Protein AF-A0A5Q4EAF3-F1 (afdb_monomer)

Solvent-accessible surface area (backbone atoms only — not comparable to full-atom values): 7245 Å² total; per-residue (Å²): 107,71,69,56,54,57,51,54,53,56,55,57,62,63,70,68,68,76,70,79,84,82,71,69,86,60,46,74,34,79,41,76,51,67,50,76,55,65,56,27,41,18,41,35,35,38,33,17,16,44,75,58,79,42,77,50,73,53,82,71,65,72,62,72,32,54,34,66,73,65,67,36,77,63,39,61,72,69,39,19,75,64,24,17,32,33,31,39,24,51,76,79,5,65,80,26,41,69,88,47,74,71,87,52,72,71,47,57,56,46,50,54,51,52,47,54,52,51,49,40,76,72,69,58,89,121

Mean predicted aligned error: 6.72 Å

Foldseek 3Di:
DVVVVVVVVVVVVVVPPPDDDDFDAFAWGFDWAWDDDFFKTKIKTWTAGLVLVDEAEDDDDDLADFLCVVVDPCCVVPPRPNHTYMRIRFDNYDPMDGDGDDPDVVRSVVSVVSVVVVCCVNHVPD

Nearest PDB structures (foldseek):
  3bdi-assembly1_A  TM=7.049E-01  e=2.534E-02  Thermoplasma acidophilum DSM 1728
  3wj2-assembly1_A  TM=5.785E-01  e=1.280E-01  Ferroplasma acidiphilum
  6ii2-assembly1_A  TM=5.029E-01  e=1.365E-01  Vibrio vulnificus
  6z0o-assembly1_F  TM=2.927E-01  e=6.653E+00  synthetic construct

Radius of gyration: 18.68 Å; Cα contacts (8 Å, |Δi|>4): 195; chains: 1; bounding box: 56×26×50 Å

pLDDT: mean 90.76, std 9.84, range [61.53, 98.69]

Structure (mmCIF, N/CA/C/O backbone):
data_AF-A0A5Q4EAF3-F1
#
_entry.id   AF-A0A5Q4EAF3-F1
#
loop_
_atom_site.group_PDB
_atom_site.id
_atom_site.type_symbol
_atom_site.label_atom_id
_atom_site.label_alt_id
_atom_site.label_comp_id
_atom_site.label_asym_id
_atom_site.label_entity_id
_atom_site.label_seq_id
_atom_site.pdbx_PDB_ins_code
_atom_site.Cartn_x
_atom_site.Cartn_y
_atom_site.Cartn_z
_atom_site.occupancy
_atom_site.B_iso_or_equiv
_atom_site.auth_seq_id
_atom_site.auth_comp_id
_atom_site.auth_asym_id
_atom_site.auth_atom_id
_atom_site.pdbx_PDB_model_num
ATOM 1 N N . MET A 1 1 ? 38.922 11.021 31.496 1.00 61.62 1 MET A N 1
ATOM 2 C CA . MET A 1 1 ? 37.853 10.145 32.037 1.00 61.62 1 MET A CA 1
ATOM 3 C C . MET A 1 1 ? 36.460 10.739 31.841 1.00 61.62 1 MET A C 1
ATOM 5 O O . MET A 1 1 ? 35.655 10.079 31.206 1.00 61.62 1 MET A O 1
ATOM 9 N N . LYS A 1 2 ? 36.190 11.986 32.267 1.00 68.00 2 LYS A N 1
ATOM 10 C CA . LYS A 1 2 ? 34.902 12.681 32.027 1.00 68.00 2 LYS A CA 1
ATOM 11 C C . LYS A 1 2 ? 34.440 12.628 30.557 1.00 68.00 2 LYS A C 1
ATOM 13 O O . LYS A 1 2 ? 33.332 12.197 30.292 1.00 68.00 2 LYS A O 1
ATOM 18 N N . ASN A 1 3 ? 35.337 12.925 29.614 1.00 74.44 3 ASN A N 1
ATOM 19 C CA . ASN A 1 3 ? 35.019 12.936 28.177 1.00 74.44 3 ASN A CA 1
ATOM 20 C C . ASN A 1 3 ? 34.719 11.539 27.598 1.00 74.44 3 ASN A C 1
ATOM 22 O O . ASN A 1 3 ? 33.948 11.432 26.657 1.00 74.44 3 ASN A O 1
ATOM 2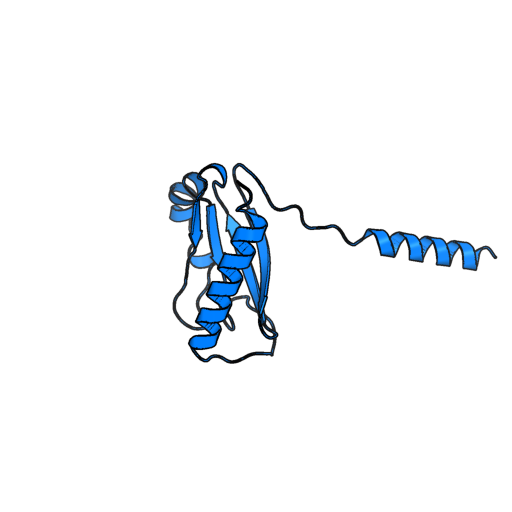6 N N . ILE A 1 4 ? 35.294 10.474 28.173 1.00 83.81 4 ILE A N 1
ATOM 27 C CA . ILE A 1 4 ? 35.016 9.085 27.768 1.00 83.81 4 ILE A CA 1
ATOM 28 C C . ILE A 1 4 ? 33.632 8.666 28.263 1.00 83.81 4 ILE A C 1
ATOM 30 O O . ILE A 1 4 ? 32.875 8.072 27.507 1.00 83.81 4 ILE A O 1
ATOM 34 N N . VAL A 1 5 ? 33.277 9.029 29.500 1.00 83.25 5 VAL A N 1
ATOM 35 C CA . VAL A 1 5 ? 31.946 8.754 30.064 1.00 83.25 5 VAL A CA 1
ATOM 36 C C . VAL A 1 5 ? 30.860 9.481 29.269 1.00 83.25 5 VAL A C 1
ATOM 38 O O . VAL A 1 5 ? 29.849 8.867 28.950 1.00 83.25 5 VAL A O 1
ATOM 41 N N . THR A 1 6 ? 31.093 10.740 28.877 1.00 83.62 6 THR A N 1
ATOM 42 C CA . THR A 1 6 ? 30.166 11.497 28.018 1.00 83.62 6 THR A CA 1
ATOM 43 C C . THR A 1 6 ? 30.018 10.881 26.623 1.00 83.62 6 THR A C 1
ATOM 45 O O . THR A 1 6 ? 28.929 10.879 26.060 1.00 83.62 6 THR A O 1
ATOM 48 N N . PHE A 1 7 ? 31.095 10.340 26.049 1.00 85.56 7 PHE A N 1
ATOM 49 C CA . PHE A 1 7 ? 31.033 9.688 24.738 1.00 85.56 7 PHE A CA 1
ATOM 50 C C . PHE A 1 7 ? 30.281 8.350 24.802 1.00 85.56 7 PHE A C 1
ATOM 52 O O . PHE A 1 7 ? 29.478 8.038 23.924 1.00 85.56 7 PHE A O 1
ATOM 59 N N . LEU A 1 8 ? 30.496 7.584 25.876 1.00 83.94 8 LEU A N 1
ATOM 60 C CA . LEU A 1 8 ? 29.828 6.303 26.103 1.00 83.94 8 LEU A CA 1
ATOM 61 C C . LEU A 1 8 ? 28.320 6.476 26.333 1.00 83.94 8 LEU A C 1
ATOM 63 O O . LEU A 1 8 ? 27.530 5.675 25.838 1.00 83.94 8 LEU A O 1
ATOM 67 N N . SER A 1 9 ? 27.912 7.532 27.044 1.00 82.12 9 SER A N 1
ATOM 68 C CA . SER A 1 9 ? 26.494 7.829 27.257 1.00 82.12 9 SER A CA 1
ATOM 69 C C . SER A 1 9 ? 25.790 8.246 25.964 1.00 82.12 9 SER A C 1
ATOM 71 O O . SER A 1 9 ? 24.696 7.754 25.706 1.00 82.12 9 SER A O 1
ATOM 73 N N . ILE A 1 10 ? 26.422 9.054 25.102 1.00 84.25 10 ILE A N 1
ATOM 74 C CA . ILE A 1 10 ? 25.866 9.414 23.781 1.00 84.25 10 ILE A CA 1
ATOM 75 C C . ILE A 1 10 ? 25.681 8.172 22.897 1.00 84.25 10 ILE A C 1
ATOM 77 O O . ILE A 1 10 ? 24.647 8.031 22.247 1.00 84.25 10 ILE A O 1
ATOM 81 N N . LEU A 1 11 ? 26.642 7.243 22.905 1.00 84.00 11 LEU A N 1
ATOM 82 C CA . LEU A 1 11 ? 26.559 6.018 22.108 1.00 84.00 11 LEU A CA 1
ATOM 83 C C . LEU A 1 11 ? 25.400 5.109 22.549 1.00 84.00 11 LEU A C 1
ATOM 85 O O . LEU A 1 11 ?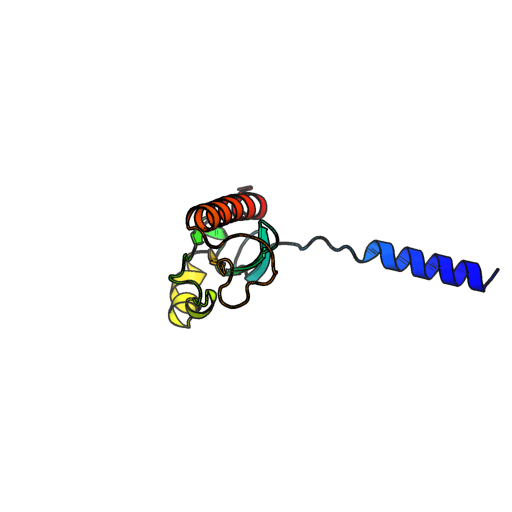 24.724 4.533 21.704 1.00 84.00 11 LEU A O 1
ATOM 89 N N . ILE A 1 12 ? 25.127 5.025 23.854 1.00 82.94 12 ILE A N 1
ATOM 90 C CA . ILE A 1 12 ? 24.000 4.251 24.402 1.00 82.94 12 ILE A CA 1
ATOM 91 C C . ILE A 1 12 ? 22.646 4.839 23.972 1.00 82.94 12 ILE A C 1
ATOM 93 O O . ILE A 1 12 ? 21.744 4.078 23.627 1.00 82.94 12 ILE A O 1
ATOM 97 N N . PHE A 1 13 ? 22.511 6.169 23.914 1.00 77.44 13 PHE A N 1
ATOM 98 C CA . PHE A 1 13 ? 21.279 6.822 23.446 1.00 77.44 13 PHE A CA 1
ATOM 99 C C . PHE A 1 13 ? 21.000 6.609 21.948 1.00 77.44 13 PHE A C 1
ATOM 101 O O . PHE A 1 13 ? 19.841 6.622 21.539 1.00 77.44 13 PHE A O 1
ATOM 108 N N . LEU A 1 14 ? 22.028 6.373 21.126 1.00 78.50 14 LEU A N 1
ATOM 109 C CA . LEU A 1 14 ? 21.850 6.087 19.695 1.00 78.50 14 LEU A CA 1
ATOM 110 C C . LEU A 1 14 ? 21.319 4.669 19.430 1.00 78.50 14 LEU A C 1
ATOM 112 O O . LEU A 1 14 ? 20.716 4.429 18.386 1.00 78.50 14 LEU A O 1
ATOM 116 N N . LEU A 1 15 ? 21.501 3.734 20.369 1.00 74.81 15 LEU A N 1
ATOM 117 C CA . LEU A 1 15 ? 21.074 2.339 20.207 1.00 74.81 15 LEU A CA 1
ATOM 118 C C . LEU A 1 15 ? 19.581 2.116 20.507 1.00 74.81 15 LEU A C 1
ATOM 120 O O . LEU A 1 15 ? 19.035 1.093 20.101 1.00 74.81 15 LEU A O 1
ATOM 124 N N . THR A 1 16 ? 18.898 3.056 21.170 1.00 68.81 16 THR A N 1
ATOM 125 C CA . THR A 1 16 ? 17.465 2.936 21.509 1.00 68.81 16 THR A CA 1
ATOM 126 C C . THR A 1 16 ? 16.530 3.626 20.512 1.00 68.81 16 THR A C 1
ATOM 128 O O . THR A 1 16 ? 15.320 3.623 20.713 1.00 68.81 16 THR A O 1
ATOM 131 N N . ALA A 1 17 ? 17.061 4.225 19.440 1.00 69.06 17 ALA A N 1
ATOM 132 C CA . ALA A 1 17 ? 16.271 4.964 18.450 1.00 69.06 17 ALA A CA 1
ATOM 133 C C . ALA A 1 17 ? 15.559 4.069 17.416 1.00 69.06 17 ALA A C 1
ATOM 135 O O . ALA A 1 17 ? 14.733 4.556 16.648 1.00 69.06 17 ALA A O 1
ATOM 136 N N . CYS A 1 18 ? 15.862 2.768 17.384 1.00 61.59 18 CYS A N 1
ATOM 137 C CA . CYS A 1 18 ? 15.184 1.819 16.506 1.00 61.59 18 CYS A CA 1
ATOM 138 C C . CYS A 1 18 ? 13.825 1.442 17.117 1.00 61.59 18 CYS A C 1
ATOM 140 O O . CYS A 1 18 ? 13.700 0.427 17.803 1.00 61.59 18 CYS A O 1
ATOM 142 N N . GLN A 1 19 ? 12.816 2.295 16.929 1.00 61.53 19 GLN A N 1
ATOM 143 C CA . GLN A 1 19 ? 11.434 1.943 17.246 1.00 61.53 19 GLN A CA 1
ATOM 144 C C . GLN A 1 19 ? 10.870 1.091 16.109 1.00 61.53 19 GLN A C 1
ATOM 146 O O . GLN A 1 19 ? 10.970 1.445 14.936 1.00 61.53 19 GLN A O 1
ATOM 151 N N . LYS A 1 20 ? 10.311 -0.068 16.461 1.00 65.75 20 LYS A N 1
ATOM 152 C CA . LYS A 1 20 ? 9.501 -0.860 15.539 1.00 65.75 20 LYS A CA 1
ATOM 153 C C . LYS A 1 20 ? 8.221 -0.065 15.286 1.00 65.75 20 LYS A C 1
ATOM 155 O O . LYS A 1 20 ? 7.620 0.402 16.246 1.00 65.75 20 LYS A O 1
ATOM 160 N N . GLU A 1 21 ? 7.837 0.119 14.027 1.00 70.12 21 GLU A N 1
ATOM 161 C CA . GLU A 1 21 ? 6.572 0.790 13.734 1.00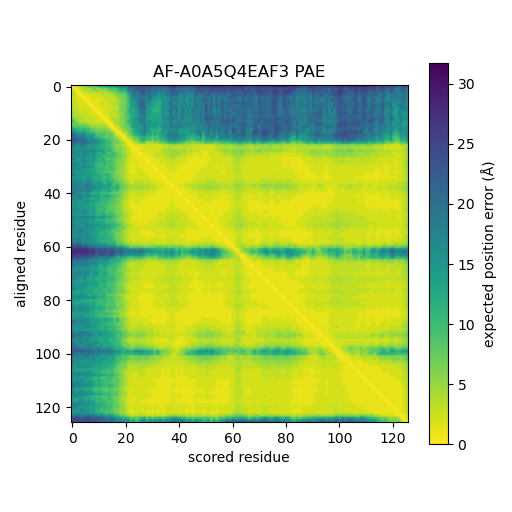 70.12 21 GLU A CA 1
ATOM 162 C C . GLU A 1 21 ? 5.409 -0.097 14.185 1.00 70.12 21 GLU A C 1
ATOM 164 O O . GLU A 1 21 ? 5.285 -1.254 13.765 1.00 70.12 21 GLU A O 1
ATOM 169 N N . ASP A 1 22 ? 4.590 0.439 15.086 1.00 83.69 22 ASP A N 1
ATOM 170 C CA . ASP A 1 22 ? 3.378 -0.213 15.556 1.00 83.69 22 ASP A CA 1
ATOM 171 C C . ASP A 1 22 ? 2.261 0.055 14.544 1.00 83.69 22 ASP A C 1
ATOM 173 O O . ASP A 1 22 ? 1.683 1.138 14.501 1.00 83.69 22 ASP A O 1
ATOM 177 N N . PHE A 1 23 ? 1.976 -0.940 13.703 1.00 91.88 23 PHE A N 1
ATOM 178 C CA . PHE A 1 23 ? 0.843 -0.899 12.777 1.00 91.88 23 PHE A CA 1
ATOM 179 C C . PHE A 1 23 ? -0.486 -1.007 13.522 1.00 91.88 23 PHE A C 1
ATOM 181 O O . PHE A 1 23 ? -0.601 -1.784 14.480 1.00 91.88 23 PHE A O 1
ATOM 188 N N . THR A 1 24 ? -1.503 -0.294 13.036 1.00 93.06 24 THR A N 1
ATOM 189 C CA . THR A 1 24 ? -2.868 -0.400 13.554 1.00 93.06 24 THR A CA 1
ATOM 190 C C . THR A 1 24 ? -3.363 -1.841 13.397 1.00 93.06 24 THR A C 1
ATOM 192 O O . THR A 1 24 ? -3.236 -2.440 12.333 1.00 93.06 24 THR A O 1
ATOM 195 N N . ARG A 1 25 ? -3.915 -2.434 14.463 1.00 91.81 25 ARG A N 1
ATOM 196 C CA . ARG A 1 25 ? -4.373 -3.841 14.452 1.00 91.81 25 ARG A CA 1
ATOM 197 C C . ARG A 1 25 ? -5.889 -4.017 14.454 1.00 91.81 25 ARG A C 1
ATOM 199 O O . ARG A 1 25 ? -6.360 -5.103 14.156 1.00 91.81 25 ARG A O 1
ATOM 206 N N . SER A 1 26 ? -6.639 -2.977 14.806 1.00 92.88 26 SER A N 1
ATOM 207 C CA . SER A 1 26 ? -8.107 -2.986 14.869 1.00 92.88 26 SER A CA 1
ATOM 208 C C . SER A 1 26 ? -8.649 -1.564 14.726 1.00 92.88 26 SER A C 1
ATOM 210 O O . SER A 1 26 ? -7.904 -0.594 14.901 1.00 92.88 26 SER A O 1
ATOM 212 N N . GLY A 1 27 ? -9.933 -1.433 14.409 1.00 95.75 27 GLY A N 1
ATOM 213 C CA . GLY A 1 27 ? -10.607 -0.156 14.216 1.00 95.75 27 GLY A CA 1
ATOM 214 C C . GLY A 1 27 ? -10.214 0.554 12.920 1.00 95.75 27 GLY A C 1
ATOM 215 O O . GLY A 1 27 ? -10.028 -0.063 11.872 1.00 95.75 27 GLY A O 1
ATOM 216 N N . MET A 1 28 ? -10.124 1.884 12.986 1.00 97.50 28 MET A N 1
ATOM 217 C CA . MET A 1 28 ? -9.847 2.739 11.830 1.00 97.50 28 MET A CA 1
ATOM 218 C C . MET A 1 28 ? -8.342 2.968 11.668 1.00 97.50 28 MET A C 1
ATOM 220 O O . MET A 1 28 ? -7.748 3.717 12.439 1.00 97.50 28 MET A O 1
ATOM 224 N N . ALA A 1 29 ? -7.746 2.353 10.649 1.00 97.44 29 ALA A N 1
ATOM 225 C CA . ALA A 1 29 ? -6.343 2.540 10.293 1.00 97.44 29 ALA A CA 1
ATOM 226 C C . ALA A 1 29 ? -6.090 3.865 9.557 1.00 97.44 29 ALA A C 1
ATOM 228 O O . ALA A 1 29 ? -6.967 4.377 8.852 1.00 97.44 29 ALA A O 1
ATOM 229 N N . ASP A 1 30 ? -4.859 4.365 9.683 1.00 97.44 30 ASP A N 1
ATOM 230 C CA . ASP A 1 30 ? -4.242 5.387 8.823 1.00 97.44 30 ASP A CA 1
ATOM 231 C C . ASP A 1 30 ? -2.717 5.151 8.810 1.00 97.44 30 ASP A C 1
ATOM 233 O O . ASP A 1 30 ? -1.915 5.998 9.199 1.00 97.44 30 ASP A O 1
ATOM 237 N N . ASP A 1 31 ? -2.326 3.929 8.439 1.00 97.44 31 ASP A N 1
ATOM 238 C CA . ASP A 1 31 ? -0.937 3.473 8.464 1.00 97.44 31 ASP A CA 1
ATOM 239 C C . ASP A 1 31 ? -0.218 3.850 7.162 1.00 97.44 31 ASP A C 1
ATOM 241 O O . ASP A 1 31 ? -0.772 3.734 6.062 1.00 97.44 31 ASP A O 1
ATOM 245 N N . HIS A 1 32 ? 1.058 4.228 7.272 1.00 96.69 32 HIS A N 1
ATOM 246 C CA . HIS A 1 32 ? 1.902 4.602 6.139 1.00 96.69 32 HIS A CA 1
ATOM 247 C C . HIS A 1 32 ? 3.244 3.881 6.198 1.00 96.69 32 HIS A C 1
ATOM 249 O O . HIS A 1 32 ? 3.971 3.997 7.174 1.00 96.69 32 HIS A O 1
ATOM 255 N N . PHE A 1 33 ? 3.603 3.171 5.132 1.00 96.62 33 PHE A N 1
ATOM 256 C CA . PHE A 1 33 ? 4.871 2.446 5.052 1.00 96.62 33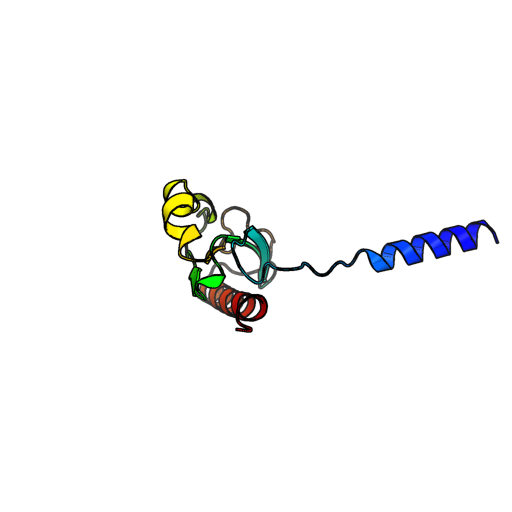 PHE A CA 1
ATOM 257 C C . PHE A 1 33 ? 5.323 2.279 3.601 1.00 96.62 33 PHE A C 1
ATOM 259 O O . PHE A 1 33 ? 4.670 2.742 2.666 1.00 96.62 33 PHE A O 1
ATOM 266 N N . PHE A 1 34 ? 6.463 1.622 3.395 1.00 96.69 34 PHE A N 1
ATOM 267 C CA . PHE A 1 34 ? 7.014 1.372 2.067 1.00 96.69 34 PHE A CA 1
ATOM 268 C C . PHE A 1 34 ? 7.118 -0.122 1.784 1.00 96.69 34 PHE A C 1
ATOM 270 O O . PHE A 1 34 ? 7.636 -0.893 2.591 1.00 96.69 34 PHE A O 1
ATOM 277 N N . LEU A 1 35 ? 6.704 -0.518 0.584 1.00 97.31 35 LEU A N 1
ATOM 278 C CA . LEU A 1 35 ? 7.111 -1.777 -0.014 1.00 97.31 35 LEU A CA 1
ATOM 279 C C . LEU A 1 35 ? 8.477 -1.589 -0.677 1.00 97.31 35 LEU A C 1
ATOM 281 O O . LEU A 1 35 ? 8.606 -0.816 -1.627 1.00 97.31 35 LEU A O 1
ATOM 285 N N . GLN A 1 36 ? 9.479 -2.337 -0.224 1.00 95.88 36 GLN A N 1
ATOM 286 C CA . GLN A 1 36 ? 10.773 -2.397 -0.900 1.00 95.88 36 GLN A CA 1
ATOM 287 C C . GLN A 1 36 ? 10.804 -3.553 -1.903 1.00 95.88 36 GLN A C 1
ATOM 289 O O . GLN A 1 36 ? 10.468 -4.693 -1.573 1.00 95.88 36 GLN A O 1
ATOM 294 N N . SER A 1 37 ? 11.221 -3.279 -3.138 1.00 95.31 37 SER A N 1
ATOM 295 C CA . SER A 1 37 ? 11.364 -4.302 -4.174 1.00 95.31 37 SER A CA 1
ATOM 296 C C . SER A 1 37 ? 12.387 -3.895 -5.229 1.00 95.31 37 SER A C 1
ATOM 298 O O . SER A 1 37 ? 12.191 -2.923 -5.952 1.00 95.31 37 SER A O 1
ATOM 300 N N . ASP A 1 38 ? 13.469 -4.664 -5.347 1.00 93.25 38 ASP A N 1
ATOM 301 C CA . ASP A 1 38 ? 14.464 -4.553 -6.422 1.00 93.25 38 ASP A CA 1
ATOM 302 C C . ASP A 1 38 ? 15.017 -3.120 -6.589 1.00 93.25 38 ASP A C 1
ATOM 304 O O . ASP A 1 38 ? 15.095 -2.579 -7.690 1.00 93.25 38 ASP A O 1
ATOM 308 N N . GLY A 1 39 ? 15.364 -2.478 -5.467 1.00 93.44 39 GLY A N 1
ATOM 309 C CA . GLY A 1 39 ? 15.889 -1.107 -5.442 1.00 93.44 39 GLY A CA 1
ATOM 310 C C . GLY A 1 39 ? 14.838 -0.008 -5.642 1.00 93.44 39 GLY A C 1
ATOM 311 O O . GLY A 1 39 ? 15.212 1.145 -5.851 1.00 93.44 39 GLY A O 1
ATOM 312 N N . GLN A 1 40 ? 13.548 -0.354 -5.583 1.00 95.50 40 GLN A N 1
ATOM 313 C CA . GLN A 1 40 ? 12.423 0.579 -5.521 1.00 95.50 40 GLN A CA 1
ATOM 314 C C . GLN A 1 40 ? 11.805 0.587 -4.118 1.00 95.50 40 GLN A C 1
ATOM 316 O O . GLN A 1 40 ? 11.620 -0.469 -3.513 1.00 95.50 40 GLN A O 1
ATOM 321 N N . ASN A 1 41 ? 11.438 1.776 -3.643 1.00 96.56 41 ASN A N 1
ATOM 322 C CA . ASN A 1 41 ? 10.682 2.025 -2.420 1.00 96.56 41 ASN A CA 1
ATOM 323 C C . ASN A 1 41 ? 9.325 2.608 -2.813 1.00 96.56 41 ASN A C 1
ATOM 325 O O . ASN A 1 41 ? 9.232 3.749 -3.264 1.00 96.56 41 ASN A O 1
ATOM 329 N N . MET A 1 42 ? 8.276 1.814 -2.660 1.00 96.50 42 MET A N 1
ATOM 330 C CA . MET A 1 42 ? 6.925 2.136 -3.106 1.00 96.50 42 MET A CA 1
ATOM 331 C C . MET A 1 42 ? 6.031 2.448 -1.903 1.00 96.50 42 MET A C 1
ATOM 333 O O . MET A 1 42 ? 5.783 1.543 -1.103 1.00 96.50 42 MET A O 1
ATOM 337 N N . PRO A 1 43 ? 5.550 3.692 -1.740 1.00 97.00 43 PRO A N 1
ATOM 338 C CA . PRO A 1 43 ? 4.683 4.038 -0.626 1.00 97.00 43 PRO A CA 1
ATOM 339 C C . PRO A 1 43 ? 3.355 3.273 -0.660 1.00 97.00 43 PRO A C 1
ATOM 341 O O . PRO A 1 43 ? 2.734 3.092 -1.714 1.00 97.00 43 PRO A O 1
ATOM 344 N N . VAL A 1 44 ? 2.907 2.875 0.524 1.00 98.19 44 VAL A N 1
ATOM 345 C CA . VAL A 1 44 ? 1.635 2.216 0.802 1.00 98.19 44 VAL A CA 1
ATOM 346 C C . VAL A 1 44 ? 0.949 2.989 1.921 1.00 98.19 44 VAL A C 1
ATOM 348 O O . VAL A 1 44 ? 1.564 3.315 2.933 1.00 98.19 44 VAL A O 1
ATOM 351 N N . THR A 1 45 ? -0.326 3.302 1.728 1.00 98.31 45 THR A N 1
ATOM 352 C CA . THR A 1 45 ? -1.211 3.804 2.784 1.00 98.31 45 THR A CA 1
ATOM 353 C C . THR A 1 45 ? -2.329 2.802 2.994 1.00 98.31 45 THR A C 1
ATOM 355 O O . THR A 1 45 ? -2.974 2.422 2.017 1.00 98.31 45 THR A O 1
ATOM 358 N N . VAL A 1 46 ? -2.575 2.402 4.236 1.00 98.38 46 VAL A N 1
ATOM 359 C CA . VAL A 1 46 ? -3.735 1.588 4.611 1.00 98.38 46 VAL A CA 1
ATOM 360 C C . VAL A 1 46 ? -4.634 2.443 5.483 1.00 98.38 46 VAL A C 1
ATOM 362 O O . VAL A 1 46 ? -4.231 2.843 6.570 1.00 98.38 46 VAL A O 1
ATOM 365 N N . ALA A 1 47 ? -5.836 2.749 4.997 1.00 98.50 47 ALA A N 1
ATOM 366 C CA . ALA A 1 47 ? -6.777 3.579 5.733 1.00 98.50 47 ALA A CA 1
ATOM 367 C C . ALA A 1 47 ? -8.197 3.025 5.697 1.00 98.50 47 ALA A C 1
ATOM 369 O O . ALA A 1 47 ? -8.668 2.587 4.648 1.00 98.50 47 ALA A O 1
ATOM 370 N N . GLY A 1 48 ? -8.889 3.084 6.830 1.00 98.25 48 GLY A N 1
ATOM 371 C CA . GLY A 1 48 ? -10.256 2.584 6.964 1.00 98.25 48 GLY A CA 1
ATOM 372 C C . GLY A 1 48 ? -10.394 1.432 7.954 1.00 98.25 48 GLY A C 1
ATOM 373 O O . GLY A 1 48 ? -9.516 1.192 8.777 1.00 98.25 48 GLY A O 1
ATOM 374 N N . ASN A 1 49 ? -11.528 0.747 7.883 1.00 98.25 49 ASN A N 1
ATOM 375 C CA . ASN A 1 49 ? -11.993 -0.189 8.896 1.00 98.25 49 ASN A CA 1
ATOM 376 C C . ASN A 1 49 ? -11.318 -1.571 8.801 1.00 98.25 49 ASN A C 1
ATOM 378 O O . ASN A 1 49 ? -11.696 -2.409 7.973 1.00 98.25 49 ASN A O 1
ATOM 382 N N . LEU A 1 50 ? -10.350 -1.829 9.682 1.00 97.12 50 LEU A N 1
ATOM 383 C CA . LEU A 1 50 ? -9.692 -3.132 9.826 1.00 97.12 50 LEU A CA 1
ATOM 384 C C . LEU A 1 50 ? -10.599 -4.192 10.462 1.00 97.12 50 LEU A C 1
ATOM 386 O O . LEU A 1 50 ? -10.453 -5.369 10.138 1.00 97.12 50 LEU A O 1
ATOM 390 N N . ASP A 1 51 ? -11.587 -3.799 11.270 1.00 96.75 51 ASP A N 1
ATOM 391 C CA . ASP A 1 51 ? -12.531 -4.740 11.89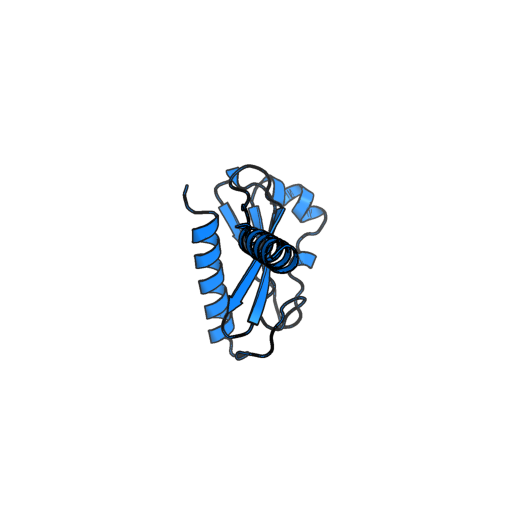9 1.00 96.75 51 ASP A CA 1
ATOM 392 C C . ASP A 1 51 ? -13.435 -5.435 10.864 1.00 96.75 51 ASP A C 1
ATOM 394 O O . ASP A 1 51 ? -14.090 -6.433 11.160 1.00 96.75 51 ASP A O 1
ATOM 398 N N . SER A 1 52 ? -13.451 -4.944 9.619 1.00 96.44 52 SER A N 1
ATOM 399 C CA . SER A 1 52 ? -14.105 -5.610 8.487 1.00 96.44 52 SER A CA 1
ATOM 400 C C . SER A 1 52 ? -13.474 -6.961 8.109 1.00 96.44 52 SER A C 1
ATOM 402 O O . SER A 1 52 ? -14.094 -7.729 7.362 1.00 96.44 52 SER A O 1
ATOM 404 N N . GLY A 1 53 ? -12.237 -7.230 8.556 1.00 95.38 53 GLY A N 1
ATOM 405 C CA . GLY A 1 53 ? -11.447 -8.409 8.179 1.00 95.38 53 GLY A CA 1
ATOM 406 C C . GLY A 1 53 ? -11.081 -8.452 6.690 1.00 95.38 53 GLY A C 1
ATOM 407 O O . GLY A 1 53 ? -10.772 -9.510 6.141 1.00 95.38 53 GLY A O 1
ATOM 408 N N . LYS A 1 54 ? -11.198 -7.322 5.977 1.00 95.44 54 LYS A N 1
ATOM 409 C CA . LYS A 1 54 ? -11.025 -7.243 4.522 1.00 95.44 54 LYS A CA 1
ATOM 410 C C . LYS A 1 54 ? -10.184 -6.034 4.143 1.00 95.44 54 LYS A C 1
ATOM 412 O O . LYS A 1 54 ? -10.453 -4.913 4.567 1.00 95.44 54 LYS A O 1
ATOM 417 N N . LEU A 1 55 ? -9.222 -6.265 3.254 1.00 97.75 55 LEU A N 1
ATOM 418 C CA . LEU A 1 55 ? -8.444 -5.211 2.613 1.00 97.75 55 LEU A CA 1
ATOM 419 C C . LEU A 1 55 ? -8.910 -5.001 1.169 1.00 97.75 55 LEU A C 1
ATOM 421 O O . LEU A 1 55 ? -8.913 -5.939 0.367 1.00 97.75 55 LEU A O 1
ATOM 425 N N . LEU A 1 56 ? -9.252 -3.761 0.818 1.00 98.12 56 LEU A N 1
ATOM 426 C CA . LEU A 1 56 ? -9.544 -3.351 -0.556 1.00 98.12 56 LEU A CA 1
ATOM 427 C C . LEU A 1 56 ? -8.302 -2.708 -1.182 1.00 98.12 56 LEU A C 1
ATOM 429 O O . LEU A 1 56 ? -7.992 -1.552 -0.911 1.00 98.12 56 LEU A O 1
ATOM 433 N N . LEU A 1 57 ? -7.593 -3.440 -2.040 1.00 98.00 57 LEU A N 1
ATOM 434 C CA . LEU A 1 57 ? -6.392 -2.938 -2.711 1.00 98.00 57 LEU A CA 1
ATOM 435 C C . LEU A 1 57 ? -6.719 -2.201 -4.013 1.00 98.00 57 LEU A C 1
ATOM 437 O O . LEU A 1 57 ? -7.265 -2.784 -4.951 1.00 98.00 57 LEU A O 1
ATOM 441 N N . ILE A 1 58 ? -6.297 -0.941 -4.103 1.00 95.81 58 ILE A N 1
ATOM 442 C CA . ILE A 1 58 ? -6.368 -0.156 -5.335 1.00 95.81 58 ILE A CA 1
ATOM 443 C C . ILE A 1 58 ? -5.132 -0.429 -6.198 1.00 95.81 58 ILE A C 1
ATOM 445 O O . ILE A 1 58 ? -4.010 -0.081 -5.835 1.00 95.81 58 ILE A O 1
ATOM 449 N N . VAL A 1 59 ? -5.354 -0.998 -7.385 1.00 94.12 59 VAL A N 1
ATOM 450 C CA . VAL A 1 59 ? -4.336 -1.126 -8.439 1.00 94.12 59 VAL A CA 1
ATOM 451 C C . VAL A 1 59 ? -4.601 -0.051 -9.490 1.00 94.12 59 VAL A C 1
ATOM 453 O O . VAL A 1 59 ? -5.533 -0.161 -10.285 1.00 94.12 59 VAL A O 1
ATOM 456 N N . HIS A 1 60 ? -3.812 1.022 -9.472 1.00 90.94 60 HIS A N 1
ATOM 457 C CA . HIS A 1 60 ? -3.993 2.131 -10.410 1.00 90.94 60 HIS A CA 1
ATOM 458 C C . HIS A 1 60 ? -3.450 1.804 -11.814 1.00 90.94 60 HIS A C 1
ATOM 460 O O . HIS A 1 60 ? -2.591 0.941 -11.992 1.00 90.94 60 HIS A O 1
ATOM 466 N N . GLY A 1 61 ? -3.927 2.519 -12.836 1.00 80.31 61 GLY A N 1
ATOM 467 C CA . GLY A 1 61 ? -3.389 2.419 -14.198 1.00 80.31 61 GLY A CA 1
ATOM 468 C C . GLY A 1 61 ? -2.097 3.224 -14.387 1.00 80.31 61 GLY A C 1
ATOM 469 O O . GLY A 1 61 ? -1.843 4.144 -13.612 1.00 80.31 61 GLY A O 1
ATOM 470 N N . GLY A 1 62 ? -1.331 2.892 -15.437 1.00 69.94 62 GLY A N 1
ATOM 471 C CA . GLY A 1 62 ? -0.206 3.654 -16.010 1.00 69.94 62 GLY A CA 1
ATOM 472 C C . GLY A 1 62 ? 0.983 3.994 -15.082 1.00 69.94 62 GLY A C 1
ATOM 473 O O . GLY A 1 62 ? 0.829 4.136 -13.871 1.00 69.94 62 GLY A O 1
ATOM 474 N N . PRO A 1 63 ? 2.190 4.220 -15.636 1.00 64.50 63 PRO A N 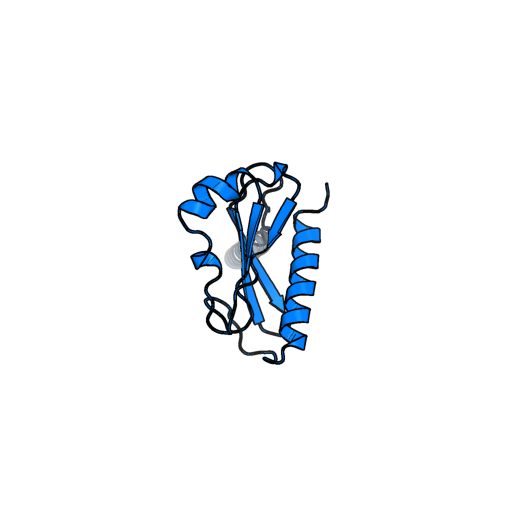1
ATOM 475 C CA . PRO A 1 63 ? 3.388 4.520 -14.843 1.00 64.50 63 PRO A CA 1
ATOM 476 C C . PRO A 1 63 ? 3.357 5.894 -14.144 1.00 64.50 63 PRO A C 1
ATOM 478 O O . PRO A 1 63 ? 4.269 6.203 -13.398 1.00 64.50 63 PRO A O 1
ATOM 481 N N . GLY A 1 64 ? 2.323 6.719 -14.350 1.00 71.00 64 GLY A N 1
ATOM 482 C CA . GLY A 1 64 ? 2.163 8.031 -13.704 1.00 71.00 64 GLY A CA 1
ATOM 483 C C . GLY A 1 64 ? 1.005 8.125 -12.705 1.00 71.00 64 GLY A C 1
ATOM 484 O O . GLY A 1 64 ? 0.656 9.227 -12.290 1.00 71.00 64 GLY A O 1
ATOM 485 N N . GLY A 1 65 ? 0.353 7.010 -12.361 1.00 83.06 65 GLY A N 1
ATOM 486 C CA . GLY A 1 65 ? -0.821 7.047 -11.490 1.00 83.06 65 GLY A CA 1
ATOM 487 C C . GLY A 1 65 ? -0.508 7.496 -10.058 1.00 83.06 65 GLY A C 1
ATOM 488 O O . GLY A 1 65 ? 0.572 7.253 -9.522 1.00 83.06 65 GLY A O 1
ATOM 489 N N . ASN A 1 66 ? -1.483 8.156 -9.433 1.00 89.69 66 ASN A N 1
ATOM 490 C CA . ASN A 1 66 ? -1.409 8.606 -8.049 1.00 89.69 66 ASN A CA 1
ATOM 491 C C . ASN A 1 66 ? -2.379 7.782 -7.195 1.00 89.69 66 ASN A C 1
ATOM 493 O O . ASN A 1 66 ? -3.591 7.967 -7.288 1.00 89.69 66 ASN A O 1
ATOM 497 N N . ALA A 1 67 ? -1.851 6.895 -6.349 1.00 92.81 67 ALA A N 1
ATOM 498 C CA . ALA A 1 67 ? -2.667 6.019 -5.512 1.00 92.81 67 ALA A CA 1
ATOM 499 C C . ALA A 1 67 ? -3.604 6.800 -4.574 1.00 92.81 67 ALA A C 1
ATOM 501 O O . ALA A 1 67 ? -4.777 6.459 -4.439 1.00 92.81 67 ALA A O 1
ATOM 502 N N . LEU A 1 68 ? -3.127 7.905 -3.995 1.00 95.19 68 LEU A N 1
ATOM 503 C CA . LEU A 1 68 ? -3.930 8.736 -3.095 1.00 95.19 68 LEU A CA 1
ATOM 504 C C . LEU A 1 68 ? -4.983 9.583 -3.817 1.00 95.19 68 LEU A C 1
ATOM 506 O O . LEU A 1 68 ? -5.907 10.064 -3.168 1.00 95.19 68 LEU A O 1
ATOM 510 N N . ALA A 1 69 ? -4.927 9.718 -5.148 1.00 94.19 69 ALA A N 1
ATOM 511 C CA . ALA A 1 69 ? -6.010 10.365 -5.896 1.00 94.19 69 ALA A CA 1
ATOM 512 C C . ALA A 1 69 ? -7.337 9.588 -5.781 1.00 94.19 69 ALA A C 1
ATOM 514 O O . ALA A 1 69 ? -8.414 10.175 -5.906 1.00 94.19 69 ALA A O 1
ATOM 515 N N . TYR A 1 70 ? -7.269 8.284 -5.489 1.00 95.00 70 TYR A N 1
ATOM 516 C CA . TYR A 1 70 ? -8.442 7.457 -5.215 1.00 95.00 70 TYR A CA 1
ATOM 517 C C . TYR A 1 70 ? -8.997 7.669 -3.797 1.00 95.00 70 TYR A C 1
ATOM 519 O O . TYR A 1 70 ? -10.177 7.411 -3.581 1.00 95.00 70 TYR A O 1
ATOM 527 N N . ARG A 1 71 ? -8.220 8.225 -2.853 1.00 96.75 71 ARG A N 1
ATOM 528 C CA . ARG A 1 71 ? -8.658 8.568 -1.483 1.00 96.75 71 ARG A CA 1
ATOM 529 C C . ARG A 1 71 ? -9.441 9.891 -1.447 1.00 96.75 71 ARG A C 1
ATOM 531 O O . ARG A 1 71 ? -9.144 10.816 -0.692 1.00 96.75 71 ARG A O 1
ATOM 538 N N . ASN A 1 72 ? -10.432 10.023 -2.322 1.00 97.06 72 ASN A N 1
ATOM 539 C CA . ASN A 1 72 ? -11.254 11.228 -2.421 1.00 97.06 72 ASN A CA 1
ATOM 540 C C . ASN A 1 72 ? -12.357 11.264 -1.341 1.00 97.06 72 ASN A C 1
ATOM 542 O O . ASN A 1 72 ? -12.554 10.310 -0.589 1.00 97.06 72 ASN A O 1
ATOM 546 N N . LYS A 1 73 ? -13.118 12.366 -1.278 1.00 98.19 73 LYS A N 1
ATOM 547 C CA . LYS A 1 73 ? -14.193 12.553 -0.284 1.00 98.19 73 LYS A CA 1
ATOM 548 C C . LYS A 1 73 ? -15.227 11.420 -0.295 1.00 98.19 73 LYS A C 1
ATOM 550 O O . LYS A 1 73 ? -15.722 11.060 0.766 1.00 98.19 73 LYS A O 1
ATOM 555 N N . TYR A 1 74 ? -15.549 10.869 -1.466 1.00 98.00 74 TYR A N 1
ATOM 556 C CA . TYR A 1 74 ? -16.505 9.770 -1.573 1.00 98.00 74 TYR A CA 1
ATOM 557 C C . TYR A 1 74 ? -15.947 8.495 -0.939 1.00 98.00 74 TYR A C 1
ATOM 559 O O . TYR A 1 74 ? -16.621 7.899 -0.105 1.00 98.00 74 TYR A O 1
ATOM 567 N N . VAL A 1 75 ? -14.711 8.116 -1.273 1.00 98.19 75 VAL A N 1
ATOM 568 C CA . VAL A 1 75 ? -14.070 6.910 -0.722 1.00 98.19 75 VAL A CA 1
ATOM 569 C C . VAL A 1 75 ? -13.897 7.026 0.792 1.00 98.19 75 VAL A C 1
ATOM 571 O O . VAL A 1 75 ? -14.287 6.115 1.517 1.00 98.19 75 VAL A O 1
ATOM 574 N N . LYS A 1 76 ? -13.451 8.185 1.290 1.00 98.38 76 LYS A N 1
ATOM 575 C CA . LYS A 1 76 ? -13.339 8.438 2.736 1.00 98.38 76 LYS A CA 1
ATOM 576 C C . LYS A 1 76 ? -14.678 8.354 3.476 1.00 98.38 76 LYS A C 1
ATOM 578 O O . LYS A 1 76 ? -14.707 7.940 4.625 1.00 98.38 76 LYS A O 1
ATOM 583 N N . ALA A 1 77 ? -15.775 8.778 2.846 1.00 98.38 77 ALA A N 1
ATOM 584 C CA . ALA A 1 77 ? -17.086 8.824 3.493 1.00 98.38 77 ALA A CA 1
ATOM 585 C C . ALA A 1 77 ? -17.898 7.527 3.357 1.00 98.38 77 ALA A C 1
ATOM 587 O O . ALA A 1 77 ? -18.777 7.300 4.178 1.00 98.38 77 ALA A O 1
ATOM 588 N N . ASN A 1 78 ? -17.644 6.710 2.329 1.00 98.38 78 ASN A N 1
ATOM 589 C CA . ASN A 1 78 ? -18.513 5.576 1.983 1.00 98.38 78 ASN A CA 1
ATOM 590 C C . ASN A 1 78 ? -17.783 4.231 1.877 1.00 98.38 78 ASN A C 1
ATOM 592 O O . ASN A 1 78 ? -18.445 3.202 1.853 1.00 98.38 78 ASN A O 1
ATOM 596 N N . VAL A 1 79 ? -16.452 4.219 1.752 1.00 98.56 79 VAL A N 1
ATOM 597 C CA . VAL A 1 79 ? -15.678 2.983 1.543 1.00 98.56 79 VAL A CA 1
ATOM 598 C C . VAL A 1 79 ? -14.757 2.705 2.725 1.00 98.56 79 VAL A C 1
ATOM 600 O O . VAL A 1 79 ? -14.809 1.610 3.266 1.00 98.56 79 VAL A O 1
ATOM 603 N N . GLU A 1 80 ? -13.964 3.688 3.168 1.00 98.56 80 GLU A N 1
ATOM 604 C CA . GLU A 1 80 ? -13.091 3.535 4.347 1.00 98.56 80 GLU A CA 1
ATOM 605 C C . GLU A 1 80 ? -13.845 3.138 5.635 1.00 98.56 80 GLU A C 1
ATOM 607 O O . GLU A 1 80 ? -13.284 2.374 6.415 1.00 98.56 80 GLU A O 1
ATOM 612 N N . PRO A 1 81 ? -15.099 3.573 5.890 1.00 98.62 81 PRO A N 1
ATOM 613 C CA . PRO A 1 81 ? -15.862 3.083 7.044 1.00 98.62 81 PRO A CA 1
ATOM 614 C C . PRO A 1 81 ? -16.241 1.594 6.964 1.00 98.62 81 PRO A C 1
ATOM 616 O O . PRO A 1 81 ? -16.431 0.951 7.994 1.00 98.62 81 PRO A O 1
ATOM 619 N N . GLU A 1 82 ? -16.336 1.039 5.753 1.00 98.44 82 GLU A N 1
ATOM 620 C CA . GLU A 1 82 ? -16.772 -0.342 5.506 1.00 98.44 82 GLU A CA 1
ATOM 621 C C . GLU A 1 82 ? -15.588 -1.310 5.358 1.00 98.44 82 GLU A C 1
ATOM 623 O O . GLU A 1 82 ? -15.702 -2.488 5.692 1.00 98.44 82 GLU A O 1
ATOM 628 N N . PHE A 1 83 ? -14.449 -0.821 4.856 1.00 98.12 83 PHE A N 1
ATOM 629 C CA . PHE A 1 83 ? -13.255 -1.614 4.569 1.00 98.12 83 PHE A CA 1
ATOM 630 C C . PHE A 1 83 ? -11.982 -0.820 4.850 1.00 98.12 83 PHE A C 1
ATOM 632 O O . PHE A 1 83 ? -11.926 0.388 4.616 1.00 98.12 83 PHE A O 1
ATOM 639 N N . ALA A 1 84 ? -10.908 -1.508 5.227 1.00 98.19 84 ALA A N 1
ATOM 640 C CA . ALA A 1 84 ? -9.574 -0.932 5.153 1.00 98.19 84 ALA A CA 1
ATOM 641 C C . ALA A 1 84 ? -9.105 -0.929 3.688 1.00 98.19 84 ALA A C 1
ATOM 643 O O . ALA A 1 84 ? -9.020 -1.965 3.026 1.00 98.19 84 ALA A O 1
ATOM 644 N N . VAL A 1 85 ? -8.827 0.256 3.154 1.00 98.69 85 VAL A N 1
ATOM 645 C CA . VAL A 1 85 ? -8.433 0.477 1.761 1.00 98.69 85 VAL A CA 1
ATOM 646 C C . VAL A 1 85 ? -6.922 0.649 1.680 1.00 98.69 85 VAL A C 1
ATOM 648 O O . VAL A 1 85 ? -6.332 1.433 2.421 1.00 98.69 85 VAL A O 1
ATOM 651 N N . VAL A 1 86 ? -6.294 -0.066 0.750 1.00 98.69 86 VAL A N 1
ATOM 652 C CA . VAL A 1 86 ? -4.855 -0.003 0.493 1.00 98.69 86 VAL A CA 1
ATOM 653 C C . VAL A 1 86 ? -4.591 0.836 -0.753 1.00 98.69 86 VAL A C 1
ATOM 655 O O . VAL A 1 86 ? -4.936 0.451 -1.874 1.00 98.69 86 VAL A O 1
ATOM 658 N N . TYR A 1 87 ? -3.928 1.971 -0.556 1.00 98.06 87 TYR A N 1
ATOM 659 C CA . TYR A 1 87 ? -3.469 2.876 -1.602 1.00 98.06 87 TYR A CA 1
ATOM 660 C C . TYR A 1 87 ? -1.970 2.675 -1.812 1.00 98.06 87 TYR A C 1
ATOM 662 O O . TYR A 1 87 ? -1.146 3.157 -1.034 1.00 98.06 87 TYR A O 1
ATOM 670 N N . TRP A 1 88 ? -1.612 1.952 -2.869 1.00 97.31 88 TRP A N 1
ATOM 671 C CA . TRP A 1 88 ? -0.228 1.620 -3.195 1.00 97.31 88 TRP A CA 1
ATOM 672 C C . TRP A 1 88 ? 0.236 2.340 -4.459 1.00 97.31 88 TRP A C 1
ATOM 674 O O . TRP A 1 88 ? -0.397 2.231 -5.511 1.00 97.31 88 TRP A O 1
ATOM 684 N N . TYR A 1 89 ? 1.354 3.060 -4.363 1.00 95.56 89 TYR A N 1
ATOM 685 C CA . TYR A 1 89 ? 2.048 3.592 -5.533 1.00 95.56 89 TYR A CA 1
ATOM 686 C C . TYR A 1 89 ? 2.866 2.487 -6.196 1.00 95.56 89 TYR A C 1
ATOM 688 O O . TYR A 1 89 ? 3.797 1.955 -5.599 1.00 95.56 89 TYR A O 1
ATOM 696 N N . GLN A 1 90 ? 2.561 2.164 -7.450 1.00 94.44 90 GLN A N 1
ATOM 697 C CA . GLN A 1 90 ? 3.380 1.226 -8.218 1.00 94.44 90 GLN A CA 1
ATOM 698 C C . GLN A 1 90 ? 4.779 1.799 -8.490 1.00 94.44 90 GLN A C 1
ATOM 700 O O . GLN A 1 90 ? 5.003 3.013 -8.413 1.00 94.44 90 GLN A O 1
ATOM 705 N N . ARG A 1 91 ? 5.738 0.929 -8.834 1.00 93.69 91 ARG A N 1
ATOM 706 C CA . ARG A 1 91 ? 7.100 1.359 -9.188 1.00 93.69 91 ARG A CA 1
ATOM 707 C C . ARG A 1 91 ? 7.081 2.429 -10.282 1.00 93.69 91 ARG A C 1
ATOM 709 O O . ARG A 1 91 ? 6.250 2.380 -11.194 1.00 93.69 91 ARG A O 1
ATOM 716 N N . TYR A 1 92 ? 8.007 3.378 -10.174 1.00 92.12 92 TYR A N 1
ATOM 717 C CA . TYR A 1 92 ? 8.131 4.544 -11.059 1.00 92.12 92 TYR A CA 1
ATOM 718 C C . TYR A 1 92 ? 6.910 5.482 -11.120 1.00 92.12 92 TYR A C 1
ATOM 720 O O . TYR A 1 92 ? 6.907 6.388 -11.949 1.00 92.12 92 TYR A O 1
ATOM 728 N N . ALA A 1 93 ? 5.903 5.308 -10.253 1.00 91.94 93 ALA A N 1
ATOM 729 C CA . ALA A 1 93 ? 4.690 6.122 -10.244 1.00 91.94 93 ALA A CA 1
ATOM 730 C C . ALA A 1 93 ? 4.558 6.983 -8.984 1.00 91.94 93 ALA A C 1
ATOM 732 O O . ALA A 1 93 ? 4.887 6.555 -7.877 1.00 91.94 93 ALA A O 1
ATOM 733 N 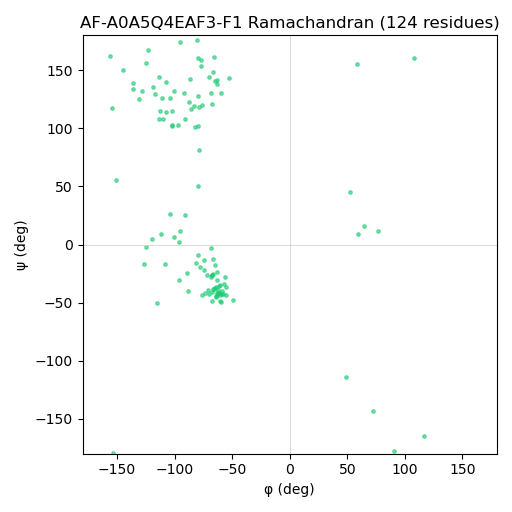N . GLY A 1 94 ? 4.009 8.188 -9.157 1.00 90.88 94 GLY A N 1
ATOM 734 C CA . GLY A 1 94 ? 3.727 9.132 -8.078 1.00 90.88 94 GLY A CA 1
ATOM 735 C C . GLY A 1 94 ? 4.921 9.342 -7.147 1.00 90.88 94 GLY A C 1
ATOM 736 O O . GLY A 1 94 ? 5.940 9.876 -7.569 1.00 90.88 94 GLY A O 1
ATOM 737 N N . ASN A 1 95 ? 4.779 8.920 -5.888 1.00 92.12 95 ASN A N 1
ATOM 738 C CA . ASN A 1 95 ? 5.791 9.110 -4.845 1.00 92.12 95 ASN A CA 1
ATOM 739 C C . ASN A 1 95 ? 6.726 7.904 -4.653 1.00 92.12 95 ASN A C 1
ATOM 741 O O . ASN A 1 95 ? 7.454 7.854 -3.661 1.00 92.12 95 ASN A O 1
ATOM 745 N N . SER A 1 96 ? 6.708 6.926 -5.561 1.00 94.38 96 SER A N 1
ATOM 746 C CA . SER A 1 96 ? 7.689 5.838 -5.557 1.00 94.38 96 SER A CA 1
ATOM 747 C C . SER A 1 96 ? 9.101 6.379 -5.781 1.00 94.38 96 SER A C 1
ATOM 749 O O . SER A 1 96 ? 9.323 7.252 -6.617 1.00 94.38 96 SER A O 1
ATOM 751 N N . GLN A 1 97 ? 10.060 5.853 -5.024 1.00 94.50 97 GLN A N 1
ATOM 752 C CA . GLN A 1 97 ? 11.456 6.291 -5.030 1.00 94.50 97 GLN A CA 1
ATOM 753 C C . GLN A 1 97 ? 12.400 5.134 -5.349 1.00 94.50 97 GLN A C 1
ATOM 755 O O . GLN A 1 97 ? 12.035 3.964 -5.258 1.00 94.50 97 GLN A O 1
ATOM 760 N N . GLY A 1 98 ? 13.654 5.470 -5.640 1.00 91.62 98 GLY A N 1
ATOM 761 C CA . GLY A 1 98 ? 14.710 4.511 -5.943 1.00 91.62 98 GLY A CA 1
ATOM 762 C C . GLY A 1 98 ? 15.092 4.517 -7.419 1.00 91.62 98 GLY A C 1
ATOM 763 O O . GLY A 1 98 ? 14.358 4.993 -8.283 1.00 91.62 98 GLY A O 1
ATOM 764 N N . ASN A 1 99 ? 16.282 4.003 -7.702 1.00 86.38 99 ASN A N 1
AT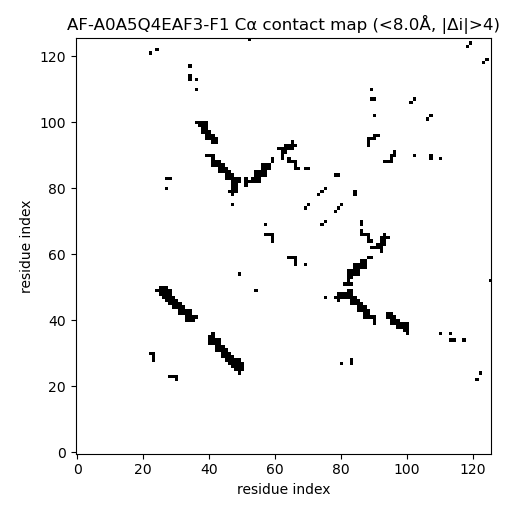OM 765 C CA . ASN A 1 99 ? 16.913 4.026 -9.023 1.00 86.38 99 ASN A CA 1
ATOM 766 C C . ASN A 1 99 ? 17.196 2.619 -9.579 1.00 86.38 99 ASN A C 1
ATOM 768 O O . ASN A 1 99 ? 17.814 2.500 -10.633 1.00 86.38 99 ASN A O 1
ATOM 772 N N . GLY A 1 100 ? 16.762 1.566 -8.879 1.00 84.56 100 GLY A N 1
ATOM 773 C CA . GLY A 1 100 ? 16.920 0.177 -9.314 1.00 84.56 100 GLY A CA 1
ATOM 774 C C . GLY A 1 100 ? 15.703 -0.382 -10.053 1.00 84.56 100 GLY A C 1
ATOM 775 O O . GLY A 1 100 ? 14.645 0.248 -10.113 1.00 84.56 100 GLY A O 1
ATOM 776 N N . GLY A 1 101 ? 15.848 -1.600 -10.568 1.00 85.12 101 GLY A N 1
ATOM 777 C CA . GLY A 1 101 ? 14.748 -2.401 -11.103 1.00 85.12 101 GLY A CA 1
ATOM 778 C C . GLY A 1 101 ? 14.473 -2.222 -12.597 1.00 85.12 101 GLY A C 1
ATOM 779 O O . GLY A 1 101 ? 15.180 -1.511 -13.304 1.00 85.12 101 GLY A O 1
ATOM 780 N N . ASP A 1 102 ? 13.438 -2.918 -13.062 1.00 91.19 102 ASP A N 1
ATOM 781 C CA . ASP A 1 102 ? 12.989 -2.967 -14.457 1.00 91.19 102 ASP A CA 1
ATOM 782 C C . ASP A 1 102 ? 11.497 -2.563 -14.526 1.00 91.19 102 ASP A C 1
ATOM 784 O O . ASP A 1 102 ? 10.773 -2.646 -13.525 1.00 91.19 102 ASP A O 1
ATOM 788 N N . ALA A 1 103 ? 11.044 -2.083 -15.686 1.00 89.69 103 ALA A N 1
ATOM 789 C CA . ALA A 1 103 ? 9.672 -1.651 -15.965 1.00 89.69 103 ALA A CA 1
ATOM 790 C C . ALA A 1 103 ? 8.834 -2.703 -16.728 1.00 89.69 103 ALA A C 1
ATOM 792 O O . ALA A 1 103 ? 7.702 -2.435 -17.135 1.00 89.69 103 ALA A O 1
ATOM 793 N N . HIS A 1 104 ? 9.353 -3.911 -16.932 1.00 92.75 104 HIS A N 1
ATOM 794 C CA . HIS A 1 104 ? 8.616 -4.997 -17.559 1.00 92.75 104 HIS A CA 1
ATOM 795 C C . HIS A 1 104 ? 7.421 -5.421 -16.691 1.00 92.75 104 HIS A C 1
ATOM 797 O O . HIS A 1 104 ? 7.514 -5.535 -15.466 1.00 92.75 104 HIS A O 1
ATOM 803 N N . ILE A 1 105 ? 6.284 -5.731 -17.322 1.00 91.44 105 ILE A N 1
ATOM 804 C CA . ILE A 1 105 ? 5.016 -6.048 -16.634 1.00 91.44 105 ILE A CA 1
ATOM 805 C C . ILE A 1 105 ? 5.131 -7.204 -15.625 1.00 91.44 105 ILE A C 1
ATOM 807 O O . ILE A 1 105 ? 4.410 -7.262 -14.626 1.00 91.44 105 ILE A O 1
ATOM 811 N N . SER A 1 106 ? 6.066 -8.132 -15.844 1.00 94.94 106 SER A N 1
ATOM 812 C CA . SER A 1 106 ? 6.338 -9.220 -14.900 1.00 94.94 106 SER A CA 1
ATOM 813 C C . SER A 1 106 ? 6.853 -8.733 -13.549 1.00 94.94 106 SER A C 1
ATOM 815 O O . SER A 1 106 ? 6.577 -9.387 -12.543 1.00 94.94 106 SER A O 1
ATOM 817 N N . VAL A 1 107 ? 7.568 -7.608 -13.522 1.00 94.62 107 VAL A N 1
ATOM 818 C CA . VAL A 1 107 ? 8.103 -7.005 -12.300 1.00 94.62 107 VAL A CA 1
ATOM 819 C C . VAL A 1 107 ? 6.992 -6.308 -11.523 1.00 94.62 107 VAL A C 1
ATOM 821 O O . VAL A 1 107 ? 6.847 -6.576 -10.337 1.00 94.62 107 VAL A O 1
ATOM 824 N N . TYR A 1 108 ? 6.104 -5.564 -12.190 1.00 94.19 108 TYR A N 1
ATOM 825 C CA . TYR A 1 108 ? 4.891 -5.012 -11.562 1.00 94.19 108 TYR A CA 1
ATOM 826 C C . TYR A 1 108 ? 4.027 -6.104 -10.913 1.00 94.19 108 TYR A C 1
ATOM 828 O O . TYR A 1 108 ? 3.593 -5.980 -9.768 1.00 94.19 108 TYR A O 1
ATOM 836 N N . ARG A 1 109 ? 3.836 -7.236 -11.608 1.00 95.12 109 ARG A N 1
ATOM 837 C CA . ARG A 1 109 ? 3.152 -8.412 -11.042 1.00 95.12 109 ARG A CA 1
ATOM 838 C C . ARG A 1 109 ? 3.888 -8.974 -9.821 1.00 95.12 109 ARG A C 1
ATOM 840 O O . ARG A 1 109 ? 3.253 -9.509 -8.913 1.00 95.12 109 ARG A O 1
ATOM 847 N N . ASN A 1 110 ? 5.219 -8.927 -9.815 1.00 96.50 110 ASN A N 1
ATOM 848 C CA . ASN A 1 110 ? 6.016 -9.375 -8.680 1.00 96.50 110 ASN A CA 1
ATOM 849 C C . ASN A 1 110 ? 5.871 -8.441 -7.479 1.00 96.50 110 ASN A C 1
ATOM 851 O O . ASN A 1 110 ? 5.672 -8.927 -6.369 1.00 96.50 110 ASN A O 1
ATOM 855 N N . ASP A 1 111 ? 5.890 -7.131 -7.707 1.00 96.56 111 ASP A N 1
ATOM 856 C CA . ASP A 1 111 ? 5.662 -6.142 -6.657 1.00 96.56 111 ASP A CA 1
ATOM 857 C C . ASP A 1 111 ? 4.276 -6.299 -6.040 1.00 96.56 111 ASP A C 1
ATOM 859 O O . ASP A 1 111 ? 4.164 -6.342 -4.821 1.00 96.56 111 ASP A O 1
ATOM 863 N N . LEU A 1 112 ? 3.239 -6.501 -6.860 1.00 97.12 112 LEU A N 1
ATOM 864 C CA . LEU A 1 112 ? 1.888 -6.773 -6.366 1.00 97.12 112 LEU A CA 1
ATOM 865 C C . LEU A 1 112 ? 1.851 -8.022 -5.471 1.00 97.12 112 LEU A C 1
ATOM 867 O O . LEU A 1 112 ? 1.226 -8.018 -4.413 1.00 97.12 112 LEU A O 1
ATOM 871 N N . ARG A 1 113 ? 2.553 -9.097 -5.852 1.00 98.06 113 ARG A N 1
ATOM 872 C CA . ARG A 1 113 ? 2.652 -10.302 -5.014 1.00 98.06 113 ARG A CA 1
ATOM 873 C C . ARG A 1 113 ? 3.372 -10.019 -3.696 1.00 98.06 113 ARG A C 1
ATOM 875 O O . ARG A 1 113 ? 2.898 -10.466 -2.654 1.00 98.06 113 ARG A O 1
ATOM 882 N N . LYS A 1 114 ? 4.495 -9.294 -3.737 1.00 98.25 114 LYS A N 1
ATOM 883 C CA . LYS A 1 114 ? 5.243 -8.899 -2.534 1.00 98.25 114 LYS A CA 1
ATOM 884 C C . LYS A 1 114 ? 4.390 -8.006 -1.627 1.00 98.25 114 LYS A C 1
ATOM 886 O O . LYS A 1 114 ? 4.407 -8.205 -0.419 1.00 98.25 114 LYS A O 1
ATOM 891 N N . LEU A 1 115 ? 3.594 -7.096 -2.196 1.00 98.31 115 LEU A N 1
ATOM 892 C CA . LEU A 1 115 ? 2.647 -6.271 -1.448 1.00 98.31 115 LEU A CA 1
ATOM 893 C C . LEU A 1 115 ? 1.624 -7.128 -0.708 1.00 98.31 115 LEU A C 1
ATOM 895 O O . LEU A 1 115 ? 1.431 -6.945 0.485 1.00 98.31 115 LEU A O 1
ATOM 899 N N . ILE A 1 116 ? 0.991 -8.080 -1.397 1.00 98.19 116 ILE A N 1
ATOM 900 C CA . ILE A 1 116 ? -0.005 -8.970 -0.783 1.00 98.19 116 ILE A CA 1
ATOM 901 C C . ILE A 1 116 ? 0.615 -9.755 0.381 1.00 98.19 116 ILE A C 1
ATOM 903 O O . ILE A 1 116 ? -0.000 -9.878 1.437 1.00 98.19 116 ILE A O 1
ATOM 907 N N . GLN A 1 117 ? 1.842 -10.256 0.215 1.00 97.69 117 GLN A N 1
ATOM 908 C CA . GLN A 1 117 ? 2.565 -10.948 1.287 1.00 97.69 117 GLN A CA 1
ATOM 909 C C . GLN A 1 117 ? 2.874 -10.018 2.464 1.00 97.69 117 GLN A C 1
ATOM 911 O O . GLN A 1 117 ? 2.660 -10.400 3.610 1.00 97.69 117 GLN A O 1
ATOM 916 N N . LEU A 1 118 ? 3.331 -8.794 2.188 1.00 97.19 118 LEU A N 1
ATOM 917 C CA . LEU A 1 118 ? 3.598 -7.787 3.211 1.00 97.19 118 LEU A CA 1
ATOM 918 C C . LEU A 1 118 ? 2.327 -7.439 3.996 1.00 97.19 118 LEU A C 1
ATOM 920 O O . LEU A 1 118 ? 2.346 -7.477 5.219 1.00 97.19 118 LEU A O 1
ATOM 924 N N . LEU A 1 119 ? 1.215 -7.173 3.306 1.00 97.38 119 LEU A N 1
ATOM 925 C CA . LEU A 1 119 ? -0.074 -6.877 3.933 1.00 97.38 119 LEU A CA 1
ATOM 926 C C . LEU A 1 119 ? -0.563 -8.039 4.796 1.00 97.38 119 LEU A C 1
ATOM 928 O O . LEU A 1 119 ? -1.023 -7.807 5.905 1.00 97.38 119 LEU A O 1
ATOM 932 N N . LYS A 1 120 ? -0.417 -9.284 4.325 1.00 95.69 120 LYS A N 1
ATOM 933 C CA . LYS A 1 120 ? -0.766 -10.465 5.120 1.00 95.69 120 LYS A CA 1
ATOM 934 C C . LYS A 1 120 ? 0.083 -10.568 6.388 1.00 95.69 120 LYS A C 1
ATOM 936 O O . LYS A 1 120 ? -0.455 -10.858 7.443 1.00 95.69 120 LYS A O 1
ATOM 941 N N . ASN A 1 121 ? 1.381 -10.287 6.300 1.00 94.31 121 ASN A N 1
ATOM 942 C CA . ASN A 1 121 ? 2.262 -10.299 7.469 1.00 94.31 121 ASN A CA 1
ATOM 943 C C . ASN A 1 121 ? 1.950 -9.171 8.469 1.00 94.31 121 ASN A C 1
ATOM 945 O O . ASN A 1 121 ? 2.287 -9.291 9.642 1.00 94.31 121 ASN A O 1
ATOM 949 N N . ILE A 1 122 ? 1.378 -8.052 8.011 1.00 94.06 122 ILE A N 1
ATOM 950 C CA . ILE A 1 122 ? 1.034 -6.913 8.873 1.00 94.06 122 ILE A CA 1
ATOM 951 C C . ILE A 1 122 ? -0.380 -7.055 9.460 1.00 94.06 122 ILE A C 1
ATOM 953 O O . ILE A 1 122 ? -0.575 -6.733 10.626 1.00 94.06 122 ILE A O 1
ATOM 957 N N . TYR A 1 123 ? -1.362 -7.532 8.692 1.00 94.88 123 TYR A N 1
ATOM 958 C CA . TYR A 1 123 ? -2.785 -7.470 9.063 1.00 94.88 123 TYR A CA 1
ATOM 959 C C . TYR A 1 123 ? -3.517 -8.822 9.055 1.00 94.88 123 TYR A C 1
ATOM 961 O O . TYR A 1 123 ? -4.700 -8.842 9.356 1.00 94.88 123 TYR A O 1
ATOM 969 N N . GLY A 1 124 ? -2.867 -9.930 8.683 1.00 89.56 124 GLY A N 1
ATOM 970 C CA . GLY A 1 124 ? -3.516 -11.237 8.486 1.00 89.56 124 GLY A CA 1
ATOM 971 C C . GLY A 1 124 ? -3.291 -12.257 9.605 1.00 89.56 124 GLY A C 1
ATOM 972 O O . GLY A 1 124 ? -3.270 -13.451 9.309 1.00 89.56 124 GLY A O 1
ATOM 973 N N . ASP A 1 125 ? -3.038 -11.792 10.832 1.00 76.62 125 ASP A N 1
ATOM 974 C CA . ASP A 1 125 ? -2.893 -12.626 12.040 1.00 76.62 125 ASP A CA 1
ATOM 975 C C . ASP A 1 125 ? -4.243 -12.813 12.783 1.00 76.62 125 ASP A C 1
ATOM 977 O O . ASP A 1 125 ? -4.259 -12.999 14.002 1.00 76.62 125 ASP A O 1
ATOM 981 N N . ASP A 1 126 ? -5.366 -12.707 12.068 1.00 61.56 126 ASP A N 1
ATOM 982 C CA . ASP A 1 126 ? -6.740 -12.843 12.574 1.00 61.56 126 ASP A CA 1
ATOM 983 C C . ASP A 1 126 ? -7.221 -14.297 12.757 1.00 61.56 126 ASP A C 1
ATOM 985 O O . ASP A 1 126 ? -6.762 -15.212 12.029 1.00 61.56 126 ASP A O 1
#

Sequence (126 aa):
MKNIVTFLSILIFLLTACQKEDFTRSGMADDHFFLQSDGQNMPVTVAG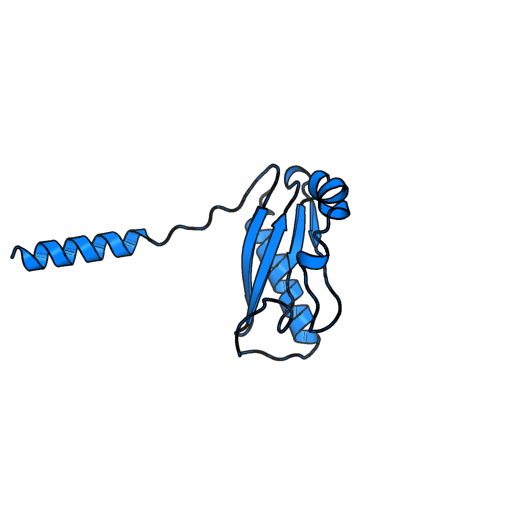NLDSGKLLLIVHGGPGGNALAYRNKYVKANVEPEFAVVYWYQRYAGNSQGNGGDAHISVYRNDLRKLIQLLKNIYGDD

Secondary structure (DSSP, 8-state):
-HHHHHHHHHHHHHHT--PPP----SSEEEEEEEEEETTEEEEEEEEEEGGGS-EEEE---STT--GGGGS-HHHHHHTTTTSEEEEEPPTTSTT-B-S-S--SHHHHHHHHHHHHHHHHHHH---